Protein AF-A0A932ZJ91-F1 (afdb_monomer)

Radius of gyration: 17.65 Å; Cα contacts (8 Å, |Δi|>4): 119; chains: 1; bounding box: 53×27×49 Å

Structure (mmCIF, N/CA/C/O backbone):
data_AF-A0A932ZJ91-F1
#
_entry.id   AF-A0A932ZJ91-F1
#
loop_
_atom_site.group_PDB
_atom_site.id
_atom_site.type_symbol
_atom_site.label_atom_id
_atom_site.label_alt_id
_atom_site.label_comp_id
_atom_site.label_asym_id
_atom_site.label_entity_id
_atom_site.label_seq_id
_atom_site.pdbx_PDB_ins_code
_atom_site.Cartn_x
_atom_site.Cartn_y
_atom_site.Cartn_z
_atom_site.occupancy
_atom_site.B_iso_or_equiv
_atom_site.auth_seq_id
_atom_site.auth_comp_id
_atom_site.au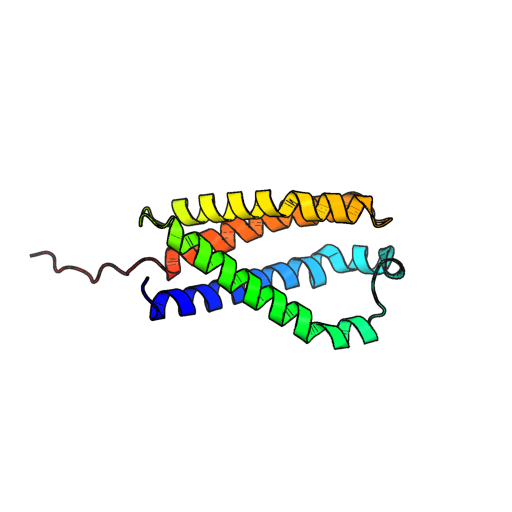th_asym_id
_atom_site.auth_atom_id
_atom_site.pdbx_PDB_model_num
ATOM 1 N N . MET A 1 1 ? -5.972 1.395 22.631 1.00 78.31 1 MET A N 1
ATOM 2 C CA . MET A 1 1 ? -5.974 0.463 21.479 1.00 78.31 1 MET A CA 1
ATOM 3 C C . MET A 1 1 ? -6.485 -0.895 21.938 1.00 78.31 1 MET A C 1
ATOM 5 O O . MET A 1 1 ? -6.058 -1.357 22.988 1.00 78.31 1 MET A O 1
ATOM 9 N N . ASN A 1 2 ? -7.401 -1.527 21.201 1.00 84.38 2 ASN A N 1
ATOM 10 C CA . ASN A 1 2 ? -7.820 -2.902 21.491 1.00 84.38 2 ASN A CA 1
ATOM 11 C C . ASN A 1 2 ? -6.842 -3.873 20.812 1.00 84.38 2 ASN A C 1
ATOM 13 O O . ASN A 1 2 ? -6.883 -4.011 19.594 1.00 84.38 2 ASN A O 1
ATOM 17 N N . GLY A 1 3 ? -5.974 -4.533 21.586 1.00 90.50 3 GLY A N 1
ATOM 18 C CA . GLY A 1 3 ? -4.904 -5.378 21.038 1.00 90.50 3 GLY A CA 1
ATOM 19 C C . GLY A 1 3 ? -5.401 -6.543 20.175 1.00 90.50 3 GLY A C 1
ATOM 20 O O . GLY A 1 3 ? -4.836 -6.800 19.117 1.00 90.50 3 GLY A O 1
ATOM 21 N N . LYS A 1 4 ? -6.501 -7.205 20.567 1.00 94.19 4 LYS A N 1
ATOM 22 C CA . LYS A 1 4 ? -7.076 -8.318 19.789 1.00 94.19 4 LYS A CA 1
ATOM 23 C C . LYS A 1 4 ? -7.584 -7.842 18.428 1.00 94.19 4 LYS A C 1
ATOM 25 O O . LYS A 1 4 ? -7.237 -8.417 17.403 1.00 94.19 4 LYS A O 1
ATOM 30 N N . ARG A 1 5 ? -8.381 -6.769 18.413 1.00 93.88 5 ARG A N 1
ATOM 31 C CA . ARG A 1 5 ? -8.915 -6.199 17.164 1.00 93.88 5 ARG A CA 1
ATOM 32 C C . ARG A 1 5 ? -7.824 -5.595 16.292 1.00 93.88 5 ARG A C 1
ATOM 34 O O . ARG A 1 5 ? -7.920 -5.691 15.076 1.00 93.88 5 ARG A O 1
ATOM 41 N N . PHE A 1 6 ? -6.797 -5.010 16.902 1.00 96.62 6 PHE A N 1
ATOM 42 C CA . PHE A 1 6 ? -5.638 -4.500 16.183 1.00 96.62 6 PHE A CA 1
ATOM 43 C C . PHE A 1 6 ? -4.966 -5.613 15.372 1.00 96.62 6 PHE A C 1
ATOM 45 O O . PHE A 1 6 ? -4.900 -5.506 14.154 1.00 96.62 6 PHE A O 1
ATOM 52 N N . TRP A 1 7 ? -4.574 -6.720 16.010 1.00 97.75 7 TRP A N 1
ATOM 53 C CA . TRP A 1 7 ? -3.926 -7.828 15.301 1.00 97.75 7 TRP A CA 1
ATOM 54 C C . TRP A 1 7 ? -4.837 -8.508 14.274 1.00 97.75 7 TRP A C 1
ATOM 56 O O . TRP A 1 7 ? -4.375 -8.832 13.184 1.00 97.75 7 TRP A O 1
ATOM 66 N N . LEU A 1 8 ? -6.137 -8.645 14.562 1.00 97.50 8 LEU A N 1
ATOM 67 C CA . LEU A 1 8 ? -7.110 -9.102 13.560 1.00 97.50 8 LEU A CA 1
ATOM 68 C C . LEU A 1 8 ? -7.168 -8.168 12.344 1.00 97.50 8 LEU A C 1
ATOM 70 O O . LEU A 1 8 ? -7.279 -8.638 11.217 1.00 97.50 8 LEU A O 1
ATOM 74 N N . SER A 1 9 ? -7.072 -6.856 12.565 1.00 97.81 9 SER A N 1
ATOM 75 C CA . SER A 1 9 ? -7.064 -5.872 11.481 1.00 97.81 9 SER A CA 1
ATOM 76 C C . SER A 1 9 ? -5.781 -5.954 10.659 1.00 97.81 9 SER A C 1
ATOM 78 O O . SER A 1 9 ? -5.865 -5.924 9.439 1.00 97.81 9 SER A O 1
ATOM 80 N N . VAL A 1 10 ? -4.620 -6.134 11.302 1.00 98.50 10 VAL A N 1
ATOM 81 C CA . VAL A 1 10 ? -3.330 -6.329 10.613 1.00 98.50 10 VAL A CA 1
ATOM 82 C C . VAL A 1 10 ? -3.398 -7.536 9.681 1.00 98.50 10 VAL A C 1
ATOM 84 O O . VAL A 1 10 ? -3.086 -7.409 8.503 1.00 98.50 10 VAL A O 1
ATOM 87 N N . VAL A 1 11 ? -3.879 -8.683 10.175 1.00 98.56 11 VAL A N 1
ATOM 88 C CA . VAL A 1 11 ? -4.028 -9.895 9.352 1.00 98.56 11 VAL A CA 1
ATOM 89 C C . VAL A 1 11 ? -5.027 -9.674 8.212 1.00 98.56 11 VAL A C 1
ATOM 91 O O . VAL A 1 11 ? -4.734 -10.028 7.074 1.00 98.56 11 VAL A O 1
ATOM 94 N N . ALA A 1 12 ? -6.184 -9.061 8.484 1.00 98.38 12 ALA A N 1
ATOM 95 C CA . ALA A 1 12 ? -7.191 -8.799 7.455 1.00 98.38 12 ALA A CA 1
ATOM 96 C C . ALA A 1 12 ? -6.670 -7.861 6.352 1.00 98.38 12 ALA A C 1
ATOM 98 O O . ALA A 1 12 ? -6.863 -8.136 5.171 1.00 98.38 12 ALA A O 1
ATOM 99 N N . VAL A 1 13 ? -5.985 -6.780 6.731 1.00 98.62 13 VAL A N 1
ATOM 100 C CA . VAL A 1 13 ? -5.377 -5.826 5.794 1.00 98.62 13 VAL A CA 1
ATOM 101 C C . VAL A 1 13 ? -4.253 -6.484 5.001 1.00 98.62 13 VAL A C 1
ATOM 103 O O . VAL A 1 13 ? -4.207 -6.310 3.789 1.00 98.62 13 VAL A O 1
ATOM 106 N N . PHE A 1 14 ? -3.392 -7.277 5.646 1.00 98.69 14 PHE A N 1
ATOM 107 C CA . PHE A 1 14 ? -2.338 -8.026 4.961 1.00 98.69 14 PHE A CA 1
ATOM 108 C C . PHE A 1 14 ? -2.907 -8.943 3.876 1.00 98.69 14 PHE A C 1
ATOM 110 O O . PHE A 1 14 ? -2.435 -8.902 2.746 1.00 98.69 14 PHE A O 1
ATOM 117 N N . VAL A 1 15 ? -3.941 -9.730 4.192 1.00 98.56 15 VAL A N 1
ATOM 118 C CA . VAL A 1 15 ? -4.574 -10.630 3.215 1.00 98.56 15 VAL A CA 1
ATOM 119 C C . VAL A 1 15 ? -5.161 -9.842 2.044 1.00 98.56 15 VAL A C 1
ATOM 121 O O . VAL A 1 15 ? -4.970 -10.233 0.898 1.00 98.56 15 VAL A O 1
ATOM 124 N N . VAL A 1 16 ? -5.841 -8.724 2.312 1.00 98.50 16 VAL A N 1
ATOM 125 C CA . VAL A 1 16 ? -6.417 -7.868 1.261 1.00 98.50 16 VAL A CA 1
ATOM 126 C C . VAL A 1 16 ? -5.334 -7.298 0.348 1.00 98.50 16 VAL A C 1
ATOM 128 O O . VAL A 1 16 ? -5.444 -7.457 -0.864 1.00 98.50 16 VAL A O 1
ATOM 131 N N . ILE A 1 17 ? -4.292 -6.686 0.918 1.00 98.25 17 ILE A N 1
ATOM 132 C CA . ILE A 1 17 ? -3.163 -6.132 0.156 1.00 98.25 17 ILE A CA 1
ATOM 133 C C . ILE A 1 17 ? -2.497 -7.242 -0.658 1.00 98.25 17 ILE A C 1
ATOM 135 O O . ILE A 1 17 ? -2.353 -7.119 -1.865 1.00 98.25 17 ILE A O 1
ATOM 139 N N . HIS A 1 18 ? -2.167 -8.374 -0.034 1.00 97.94 18 HIS A N 1
ATOM 140 C CA . HIS A 1 18 ? -1.480 -9.467 -0.716 1.00 97.94 18 HIS A CA 1
ATOM 141 C C . HIS A 1 18 ? -2.275 -10.016 -1.912 1.00 97.94 18 HIS A C 1
ATOM 143 O O . HIS A 1 18 ? -1.702 -10.276 -2.969 1.00 97.94 18 HIS A O 1
ATOM 149 N N . LEU A 1 19 ? -3.595 -10.174 -1.769 1.00 98.31 19 LEU A N 1
ATOM 150 C CA . LEU A 1 19 ? -4.454 -10.631 -2.863 1.00 98.31 19 LEU A CA 1
ATOM 151 C C . LEU A 1 19 ? -4.541 -9.604 -3.998 1.00 98.31 19 LEU A C 1
ATOM 153 O O . LEU A 1 19 ? -4.513 -9.993 -5.165 1.00 98.31 19 LEU A O 1
ATOM 157 N N . LEU A 1 20 ? -4.643 -8.312 -3.681 1.00 98.12 20 LEU A N 1
ATOM 158 C CA . LEU A 1 20 ? -4.704 -7.252 -4.691 1.00 98.12 20 LEU A CA 1
ATOM 159 C C . LEU A 1 20 ? -3.370 -7.088 -5.424 1.00 98.12 20 LEU A C 1
ATOM 161 O O . LEU A 1 20 ? -3.365 -6.974 -6.647 1.00 98.12 20 LEU A O 1
ATOM 165 N N . GLU A 1 21 ? -2.255 -7.175 -4.707 1.00 97.31 21 GLU A N 1
ATOM 166 C CA . GLU A 1 21 ? -0.901 -7.204 -5.263 1.00 97.31 21 GLU A CA 1
ATOM 167 C C . GLU A 1 21 ? -0.693 -8.424 -6.168 1.00 97.31 21 GLU A C 1
ATOM 169 O O . GLU A 1 21 ? -0.163 -8.297 -7.270 1.00 97.31 21 GLU A O 1
ATOM 174 N N . TYR A 1 22 ? -1.168 -9.607 -5.763 1.00 96.81 22 TYR A N 1
ATOM 175 C CA . TYR A 1 22 ? -1.140 -10.793 -6.620 1.00 96.81 22 TYR A CA 1
ATOM 176 C C . TYR A 1 22 ? -1.923 -10.563 -7.918 1.00 96.81 22 TYR A C 1
ATOM 178 O O . TYR A 1 22 ? -1.403 -10.825 -9.002 1.00 96.81 22 TYR A O 1
ATOM 186 N N . VAL A 1 23 ? -3.146 -10.028 -7.828 1.00 98.25 23 VAL A N 1
ATOM 187 C CA . VAL A 1 23 ? -3.964 -9.716 -9.011 1.00 98.25 23 VAL A CA 1
ATOM 188 C C . VAL A 1 23 ? 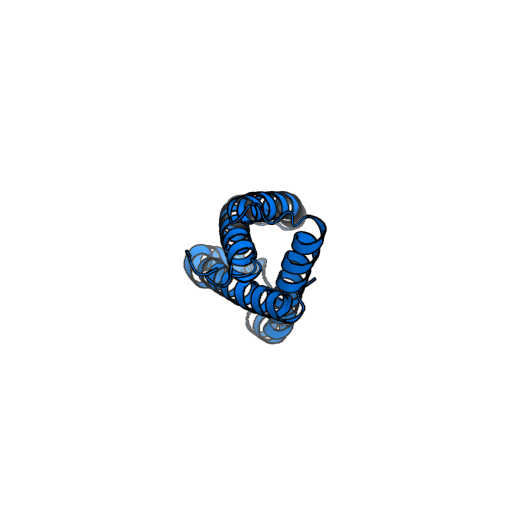-3.247 -8.716 -9.918 1.00 98.25 23 VAL A C 1
ATOM 190 O O . VAL A 1 23 ? -3.143 -8.948 -11.123 1.00 98.25 23 VAL A O 1
ATOM 193 N N . LEU A 1 24 ? -2.709 -7.633 -9.362 1.00 97.94 24 LEU A N 1
ATOM 194 C CA . LEU A 1 24 ? -2.004 -6.630 -10.147 1.00 97.94 24 LEU A CA 1
ATOM 195 C C . LEU A 1 24 ? -0.775 -7.222 -10.836 1.00 97.94 24 LEU A C 1
ATOM 197 O O . LEU A 1 24 ? -0.620 -7.089 -12.049 1.00 97.94 24 LEU A O 1
ATOM 201 N N . HIS A 1 25 ? 0.095 -7.876 -10.071 1.00 95.50 25 HIS A N 1
ATOM 202 C CA . HIS A 1 25 ? 1.421 -8.238 -10.547 1.00 95.50 25 HIS A CA 1
ATOM 203 C C . HIS A 1 25 ? 1.450 -9.532 -11.355 1.00 95.50 25 HIS A C 1
ATOM 205 O O . HIS A 1 25 ? 2.221 -9.627 -12.30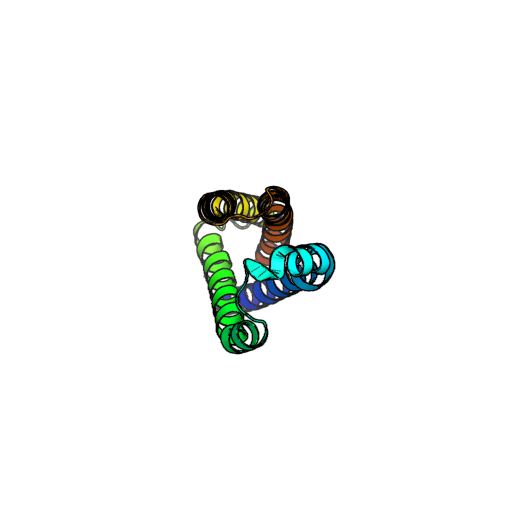7 1.00 95.50 25 HIS A O 1
ATOM 211 N N . GLN A 1 26 ? 0.632 -10.521 -10.990 1.00 94.19 26 GLN A N 1
ATOM 212 C CA . GLN A 1 26 ? 0.652 -11.841 -11.622 1.00 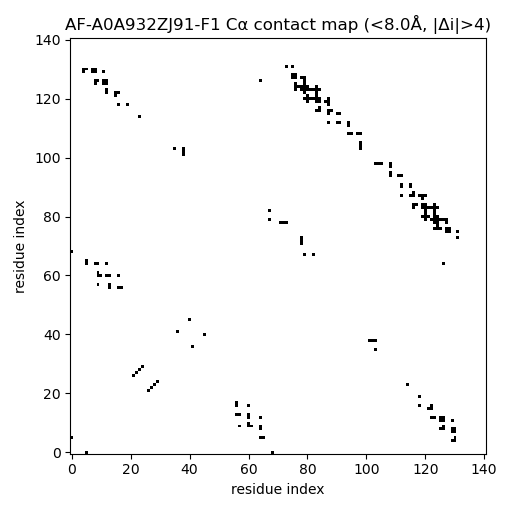94.19 26 GLN A CA 1
ATOM 213 C C . GLN A 1 26 ? -0.371 -11.982 -12.749 1.00 94.19 26 GLN A C 1
ATOM 215 O O . GLN A 1 26 ? -0.213 -12.851 -13.600 1.00 94.19 26 GLN A O 1
ATOM 220 N N . ILE A 1 27 ? -1.412 -11.144 -12.762 1.00 95.44 27 ILE A N 1
ATOM 221 C CA . ILE A 1 27 ? -2.489 -11.233 -13.754 1.00 95.44 27 ILE A CA 1
ATOM 222 C C . ILE A 1 27 ? -2.475 -10.005 -14.661 1.00 95.44 27 ILE A C 1
ATOM 224 O O . ILE A 1 27 ? -2.330 -10.145 -15.870 1.00 95.44 27 ILE A O 1
ATOM 228 N N . LEU A 1 28 ? -2.604 -8.799 -14.104 1.00 96.25 28 LEU A N 1
ATOM 229 C CA . LEU A 1 28 ? -2.824 -7.595 -14.916 1.00 96.25 28 LEU A CA 1
ATOM 230 C C . LEU A 1 28 ? -1.552 -7.054 -15.580 1.00 96.25 28 LEU A C 1
ATOM 232 O O . LEU A 1 28 ? -1.614 -6.544 -16.696 1.00 96.25 28 LEU A O 1
ATOM 236 N N . LEU A 1 29 ? -0.409 -7.135 -14.898 1.00 96.06 29 LEU A N 1
ATOM 237 C CA . LEU A 1 29 ? 0.861 -6.574 -15.369 1.00 96.06 29 LEU A CA 1
ATOM 238 C C . LEU A 1 29 ? 1.852 -7.616 -15.889 1.00 96.06 29 LEU A C 1
ATOM 240 O O . LEU A 1 29 ? 2.948 -7.232 -16.293 1.00 96.06 29 LEU A O 1
ATOM 244 N N . MET A 1 30 ? 1.494 -8.903 -15.922 1.00 93.88 30 MET A N 1
ATOM 245 C CA . MET A 1 30 ? 2.436 -9.964 -16.299 1.00 93.88 30 MET A CA 1
ATOM 246 C C . MET A 1 30 ? 3.046 -9.729 -17.688 1.00 93.88 30 MET A C 1
ATOM 248 O O . MET A 1 30 ? 4.268 -9.728 -17.829 1.00 93.88 30 MET A O 1
ATOM 252 N N . ASP A 1 31 ? 2.221 -9.415 -18.689 1.00 93.00 31 ASP A N 1
ATOM 253 C CA . ASP A 1 31 ? 2.697 -9.139 -20.052 1.00 93.00 31 ASP A CA 1
ATOM 254 C C . ASP A 1 31 ? 3.653 -7.935 -20.097 1.00 93.00 31 ASP A C 1
ATOM 256 O O . ASP A 1 31 ? 4.667 -7.947 -20.800 1.00 93.00 31 ASP A O 1
ATOM 260 N N . VAL A 1 32 ? 3.375 -6.901 -19.295 1.00 92.44 32 VAL A N 1
ATOM 261 C CA . VAL A 1 32 ? 4.232 -5.711 -19.183 1.00 92.44 32 VAL A CA 1
ATOM 262 C C . VAL A 1 32 ? 5.563 -6.068 -18.519 1.00 92.44 32 VAL A C 1
ATOM 264 O O . VAL A 1 32 ? 6.613 -5.587 -18.955 1.00 92.44 32 VAL A O 1
ATOM 267 N N . TYR A 1 33 ? 5.558 -6.932 -17.503 1.00 92.81 33 TYR A N 1
ATOM 268 C CA . TYR A 1 33 ? 6.779 -7.407 -16.852 1.00 92.81 33 TYR A CA 1
ATOM 269 C C . TYR A 1 33 ? 7.629 -8.280 -17.761 1.00 92.81 33 TYR A C 1
ATOM 271 O O . TYR A 1 33 ? 8.846 -8.104 -17.787 1.00 92.81 33 TYR A O 1
ATOM 279 N N . MET A 1 34 ? 7.013 -9.136 -18.574 1.00 92.56 34 MET A N 1
ATOM 280 C CA . MET A 1 34 ? 7.732 -9.910 -19.587 1.00 92.56 34 MET A CA 1
ATOM 281 C C . MET A 1 34 ? 8.367 -8.996 -20.642 1.00 92.56 34 MET A C 1
ATOM 283 O O . MET A 1 34 ? 9.552 -9.138 -20.947 1.00 92.56 34 MET A O 1
ATOM 287 N N . ALA A 1 35 ? 7.626 -8.001 -21.140 1.00 92.75 35 ALA A N 1
ATOM 288 C CA . ALA A 1 35 ? 8.148 -7.018 -22.094 1.00 92.75 35 ALA A CA 1
ATOM 289 C C . ALA A 1 35 ? 9.277 -6.147 -21.508 1.00 92.75 35 ALA A C 1
ATOM 291 O O . ALA A 1 35 ? 10.124 -5.635 -22.240 1.00 92.75 35 ALA A O 1
ATOM 292 N N . THR A 1 36 ? 9.314 -5.993 -20.184 1.00 93.12 36 THR A N 1
ATOM 293 C CA . THR A 1 36 ? 10.313 -5.195 -19.461 1.00 93.12 36 THR A CA 1
ATOM 294 C C . THR A 1 36 ? 11.267 -6.042 -18.619 1.00 93.12 36 THR A C 1
ATOM 296 O O . THR A 1 36 ? 11.902 -5.515 -17.711 1.00 93.12 36 THR A O 1
ATOM 299 N N . ALA A 1 37 ? 11.432 -7.335 -18.932 1.00 93.44 37 ALA A N 1
ATOM 300 C CA . ALA A 1 37 ? 12.217 -8.285 -18.132 1.00 93.44 37 ALA A CA 1
ATOM 301 C C . ALA A 1 37 ? 13.638 -7.792 -17.792 1.00 93.44 37 ALA A C 1
ATOM 303 O O . ALA A 1 37 ? 14.145 -8.050 -16.706 1.00 93.44 37 ALA A O 1
ATOM 304 N N . HIS A 1 38 ? 14.255 -7.026 -18.697 1.00 92.44 38 HIS A N 1
ATOM 305 C CA . HIS A 1 38 ? 15.587 -6.441 -18.530 1.00 92.44 38 HIS A CA 1
ATOM 306 C C . HIS A 1 38 ? 15.697 -5.393 -17.401 1.00 92.44 38 HIS A C 1
ATOM 308 O O . HIS A 1 38 ? 16.811 -5.070 -16.994 1.00 92.44 38 HIS A O 1
ATOM 314 N N . LEU A 1 39 ? 14.579 -4.850 -16.904 1.00 92.81 39 LEU A N 1
ATOM 315 C CA . LEU A 1 39 ? 14.546 -3.907 -15.776 1.00 92.81 39 LEU A CA 1
ATOM 316 C C . LEU A 1 39 ? 14.563 -4.609 -14.413 1.00 92.81 39 LEU A C 1
ATOM 318 O O . LEU A 1 39 ? 14.893 -3.991 -13.399 1.00 92.81 39 LEU A O 1
ATOM 322 N N . TRP A 1 40 ? 14.174 -5.883 -14.379 1.00 92.75 40 TRP A N 1
ATOM 323 C CA . TRP A 1 40 ? 13.918 -6.625 -13.151 1.00 92.75 40 TRP A CA 1
ATOM 324 C C . TRP A 1 40 ? 15.075 -7.558 -12.822 1.00 92.75 40 TRP A C 1
ATOM 326 O O . TRP A 1 40 ? 15.897 -7.916 -13.666 1.00 92.75 40 TRP A O 1
ATOM 336 N N . ARG A 1 41 ? 15.145 -7.977 -11.556 1.00 94.38 41 ARG A N 1
ATOM 337 C CA . ARG A 1 41 ? 16.073 -9.045 -11.175 1.00 94.38 41 ARG A CA 1
ATOM 338 C C . ARG A 1 41 ? 15.713 -10.329 -11.938 1.00 94.38 41 ARG A C 1
ATOM 340 O O . ARG A 1 41 ? 14.528 -10.558 -12.178 1.00 94.38 41 ARG A O 1
ATOM 347 N N . PRO A 1 42 ? 16.691 -11.199 -12.248 1.00 94.81 42 PRO A N 1
ATOM 348 C CA . PRO A 1 42 ? 16.403 -12.521 -12.792 1.00 94.81 42 PRO A CA 1
ATOM 349 C C . PRO A 1 42 ? 15.403 -13.279 -11.913 1.00 94.81 42 PRO A C 1
ATOM 351 O O . PRO A 1 42 ? 15.447 -13.170 -10.686 1.00 94.81 42 PRO A O 1
ATOM 354 N N . GLU A 1 43 ? 14.532 -14.082 -12.522 1.00 90.62 43 GLU A N 1
ATOM 355 C CA . GLU A 1 43 ? 13.450 -14.792 -11.823 1.00 90.62 43 GLU A CA 1
ATOM 356 C C . GLU A 1 43 ? 13.956 -15.636 -10.644 1.00 90.62 43 GLU A C 1
ATOM 358 O O . GLU A 1 43 ? 13.422 -15.551 -9.538 1.00 90.62 43 GLU A O 1
ATOM 363 N N . ALA A 1 44 ? 15.053 -16.372 -10.843 1.00 93.69 44 ALA A N 1
ATOM 364 C CA . ALA A 1 44 ? 15.675 -17.177 -9.795 1.00 93.69 44 ALA A CA 1
ATOM 365 C C . ALA A 1 44 ? 16.130 -16.337 -8.589 1.00 93.69 44 ALA A C 1
ATOM 367 O O . ALA A 1 44 ? 16.102 -16.813 -7.453 1.00 93.69 44 ALA A O 1
ATOM 368 N N . ASP A 1 45 ? 16.533 -15.087 -8.813 1.00 95.19 45 ASP A N 1
ATOM 369 C CA . ASP A 1 45 ? 16.895 -14.175 -7.735 1.00 95.19 45 ASP A CA 1
ATOM 370 C C . ASP A 1 45 ? 15.658 -13.525 -7.123 1.00 95.19 45 ASP A C 1
ATOM 372 O O . ASP A 1 45 ? 15.586 -13.416 -5.901 1.00 95.19 45 ASP A O 1
ATOM 3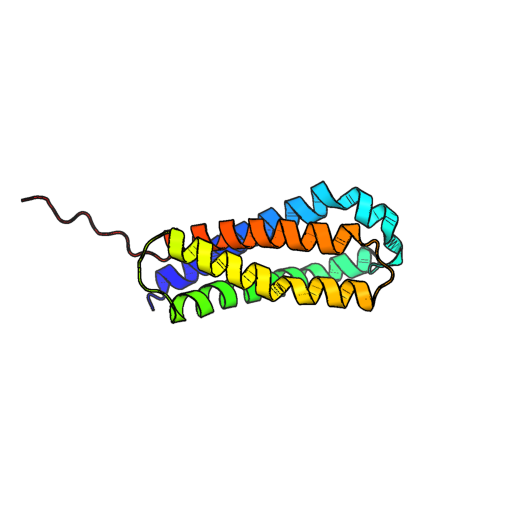76 N N . MET A 1 46 ? 14.641 -13.159 -7.907 1.00 93.81 46 MET A N 1
ATOM 377 C CA . MET A 1 46 ? 13.357 -12.700 -7.357 1.00 93.81 46 MET A CA 1
ATOM 378 C C . MET A 1 46 ? 12.738 -13.741 -6.418 1.00 93.81 46 MET A C 1
ATOM 380 O O . MET A 1 46 ? 12.341 -13.383 -5.309 1.00 93.81 46 MET A O 1
ATOM 384 N N . ALA A 1 47 ? 12.755 -15.023 -6.794 1.00 93.94 47 ALA A N 1
ATOM 385 C CA . ALA A 1 47 ? 12.244 -16.122 -5.976 1.00 93.94 47 ALA A CA 1
ATOM 386 C C . ALA A 1 47 ? 12.927 -16.198 -4.598 1.00 93.94 47 ALA A C 1
ATOM 388 O O . ALA A 1 47 ? 12.255 -16.330 -3.574 1.00 93.94 47 ALA A O 1
ATOM 389 N N . LYS A 1 48 ? 14.254 -16.019 -4.541 1.00 96.94 48 LYS A N 1
ATOM 390 C CA . LYS A 1 48 ? 15.010 -15.961 -3.272 1.00 96.94 48 LYS A CA 1
ATOM 391 C C . LYS A 1 48 ? 14.619 -14.762 -2.405 1.00 96.94 48 LYS A C 1
ATOM 393 O O . LYS A 1 48 ? 14.757 -14.817 -1.187 1.00 96.94 48 LYS A O 1
ATOM 398 N N . ASN A 1 49 ? 14.145 -13.682 -3.024 1.00 96.19 49 ASN A N 1
ATOM 399 C CA . ASN A 1 49 ? 13.741 -12.452 -2.348 1.00 96.19 49 ASN A CA 1
ATOM 400 C C . ASN A 1 49 ? 12.247 -12.431 -1.966 1.00 96.19 49 ASN A C 1
ATOM 402 O O . ASN A 1 49 ? 11.827 -11.498 -1.281 1.00 96.19 49 ASN A O 1
ATOM 406 N N . LEU A 1 50 ? 11.449 -13.445 -2.335 1.00 94.69 50 LEU A N 1
ATOM 407 C CA . LEU A 1 50 ? 10.030 -13.537 -1.955 1.00 94.69 50 LEU A CA 1
ATOM 408 C C . LEU A 1 50 ? 9.793 -13.355 -0.445 1.00 94.69 50 LEU A C 1
ATOM 410 O O . LEU A 1 50 ? 8.905 -12.577 -0.093 1.00 94.69 50 LEU A O 1
ATOM 414 N N . PRO A 1 51 ? 10.586 -13.952 0.472 1.00 97.06 51 PRO A N 1
ATOM 415 C CA . PRO A 1 51 ? 10.407 -13.721 1.906 1.00 97.06 51 PRO A CA 1
ATOM 416 C C . PRO A 1 51 ? 10.522 -12.246 2.309 1.00 97.06 51 PRO A C 1
ATOM 418 O O . PRO A 1 51 ? 9.817 -11.805 3.213 1.00 97.06 51 PRO A O 1
ATOM 421 N N . MET A 1 52 ? 11.368 -11.463 1.628 1.00 97.56 52 MET A N 1
ATOM 422 C CA . MET A 1 52 ? 11.485 -10.025 1.891 1.00 97.56 52 MET A CA 1
ATOM 423 C C . MET A 1 52 ? 10.265 -9.248 1.400 1.00 97.56 52 MET A C 1
ATOM 425 O O . MET A 1 52 ? 9.843 -8.316 2.079 1.00 97.56 52 MET A O 1
ATOM 429 N N . ILE A 1 53 ? 9.664 -9.651 0.278 1.00 95.50 53 ILE A N 1
ATOM 430 C CA . ILE A 1 53 ? 8.408 -9.062 -0.211 1.00 95.50 53 ILE A CA 1
ATOM 431 C C . ILE A 1 53 ? 7.291 -9.308 0.808 1.00 95.50 53 ILE A C 1
ATOM 433 O O . ILE A 1 53 ? 6.621 -8.366 1.231 1.00 95.50 53 ILE A O 1
ATOM 437 N N . PHE A 1 54 ? 7.147 -10.548 1.282 1.00 96.50 54 PHE A N 1
ATOM 438 C CA . PHE A 1 54 ? 6.172 -10.882 2.320 1.00 96.50 54 PHE A CA 1
ATOM 439 C C . PHE A 1 54 ? 6.421 -10.111 3.620 1.00 96.50 54 PHE A C 1
ATOM 441 O O . PHE A 1 54 ? 5.485 -9.548 4.187 1.00 96.50 54 PHE A O 1
ATOM 448 N N . ALA A 1 55 ? 7.672 -10.032 4.082 1.00 98.12 55 ALA A N 1
ATOM 449 C CA . ALA A 1 55 ? 8.020 -9.270 5.279 1.00 98.12 55 ALA A CA 1
ATOM 450 C C . ALA A 1 55 ? 7.683 -7.776 5.130 1.00 98.12 55 ALA A C 1
ATOM 452 O O . ALA A 1 55 ? 7.130 -7.179 6.056 1.00 98.12 55 ALA A O 1
ATOM 453 N N . ALA A 1 56 ? 7.951 -7.187 3.961 1.00 97.94 56 ALA A N 1
ATOM 454 C CA . ALA A 1 56 ? 7.604 -5.802 3.659 1.00 97.94 56 ALA A CA 1
ATOM 455 C C . ALA A 1 56 ? 6.083 -5.580 3.643 1.00 97.94 56 ALA A C 1
ATOM 457 O O . ALA A 1 56 ? 5.612 -4.618 4.246 1.00 97.94 56 ALA A O 1
ATOM 458 N N . GLN A 1 57 ? 5.304 -6.483 3.038 1.00 97.69 57 GLN A N 1
ATOM 459 C CA . GLN A 1 57 ? 3.836 -6.403 3.037 1.00 97.69 57 GLN A CA 1
ATOM 460 C C . GLN A 1 57 ? 3.241 -6.560 4.446 1.00 97.69 57 GLN A C 1
ATOM 462 O O . GLN A 1 57 ? 2.328 -5.822 4.822 1.00 97.69 57 GLN A O 1
ATOM 467 N N . ILE A 1 58 ? 3.783 -7.466 5.268 1.00 98.44 58 ILE A N 1
ATOM 468 C CA . ILE A 1 58 ? 3.383 -7.600 6.678 1.00 98.44 58 ILE A CA 1
ATOM 469 C C . ILE A 1 58 ? 3.696 -6.304 7.431 1.00 98.44 58 ILE A C 1
ATOM 471 O O . ILE A 1 58 ? 2.825 -5.771 8.122 1.00 98.44 58 ILE A O 1
ATOM 475 N N . PHE A 1 59 ? 4.901 -5.755 7.273 1.00 98.62 59 PHE A N 1
ATOM 476 C CA . PHE A 1 59 ? 5.287 -4.503 7.923 1.00 98.62 59 PHE A CA 1
ATOM 477 C C . PHE A 1 59 ? 4.414 -3.322 7.476 1.00 98.62 59 PHE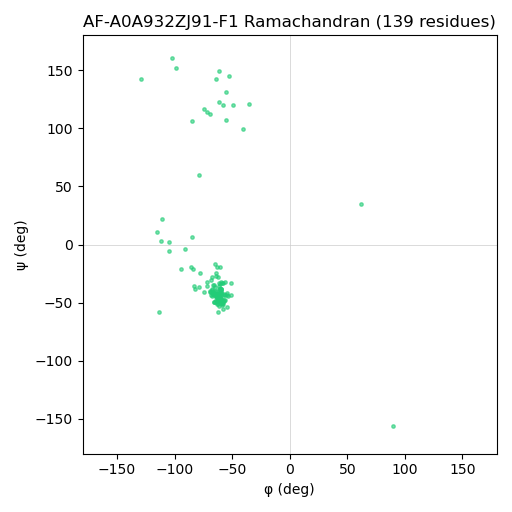 A C 1
ATOM 479 O O . PHE A 1 59 ? 3.950 -2.550 8.319 1.00 98.62 59 PHE A O 1
ATOM 486 N N . LEU A 1 60 ? 4.120 -3.224 6.177 1.00 98.44 60 LEU A N 1
ATOM 487 C CA . LEU A 1 60 ? 3.202 -2.236 5.619 1.00 98.44 60 LEU A CA 1
ATOM 488 C C . LEU A 1 60 ? 1.817 -2.362 6.256 1.00 98.44 60 LEU A C 1
ATOM 490 O O . LEU A 1 60 ? 1.304 -1.376 6.776 1.00 98.44 60 LEU A O 1
ATOM 494 N N . SER A 1 61 ? 1.239 -3.567 6.296 1.00 98.62 61 SER A N 1
ATOM 495 C CA . SER A 1 61 ? -0.079 -3.801 6.904 1.00 98.62 61 SER A CA 1
ATOM 496 C C . SER A 1 61 ? -0.113 -3.415 8.390 1.00 98.62 61 SER A C 1
ATOM 498 O O . SER A 1 61 ? -1.081 -2.811 8.860 1.00 98.62 61 SER A O 1
ATOM 500 N N . PHE A 1 62 ? 0.971 -3.690 9.122 1.00 98.69 62 PHE A N 1
ATOM 501 C CA . PHE A 1 62 ? 1.124 -3.317 10.524 1.00 98.69 62 PHE A CA 1
ATOM 502 C C . PHE A 1 62 ? 1.173 -1.796 10.700 1.00 98.69 62 PHE A C 1
ATOM 504 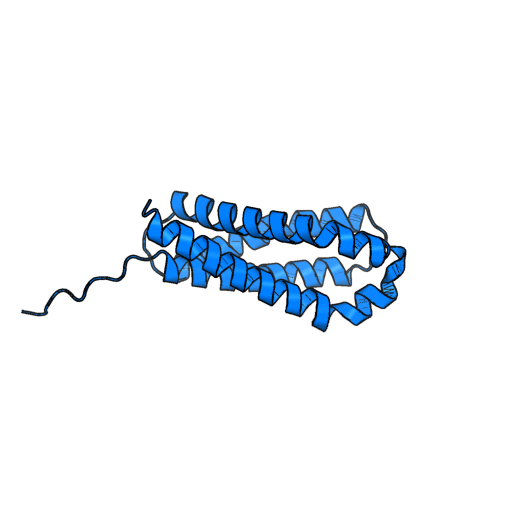O O . PHE A 1 62 ? 0.422 -1.257 11.515 1.00 98.69 62 PHE A O 1
ATOM 511 N N . MET A 1 63 ? 2.000 -1.095 9.918 1.00 98.69 63 MET A N 1
ATOM 512 C CA . MET A 1 63 ? 2.101 0.370 9.944 1.00 98.69 63 MET A CA 1
ATOM 513 C C . MET A 1 63 ? 0.801 1.047 9.516 1.00 98.69 63 MET A C 1
ATOM 515 O O . MET A 1 63 ? 0.348 1.972 10.190 1.00 98.69 63 MET A O 1
ATOM 519 N N . PHE A 1 64 ? 0.159 0.544 8.464 1.00 98.56 64 PHE A N 1
ATOM 520 C CA . PHE A 1 64 ? -1.140 1.010 7.985 1.00 98.56 64 PHE A CA 1
ATOM 521 C C . PHE A 1 64 ? -2.199 0.922 9.098 1.00 98.56 64 PHE A C 1
ATOM 523 O O . PHE A 1 64 ? -2.875 1.895 9.431 1.00 98.56 64 PHE A O 1
ATOM 530 N N . CYS A 1 65 ? -2.284 -0.218 9.789 1.00 98.44 65 CYS A N 1
ATOM 531 C CA . CYS A 1 65 ? -3.188 -0.356 10.931 1.00 98.44 65 CYS A CA 1
ATOM 532 C C . CYS A 1 65 ? -2.788 0.545 12.108 1.00 98.44 65 CYS A C 1
ATOM 534 O O . CYS A 1 65 ? -3.647 1.159 12.741 1.00 98.44 65 CYS A O 1
ATOM 536 N N . PHE A 1 66 ? -1.496 0.630 12.428 1.00 98.19 66 PHE A N 1
ATOM 537 C CA . PHE A 1 66 ? -1.002 1.393 13.574 1.00 98.19 66 PHE A CA 1
ATOM 538 C C . PHE A 1 66 ? -1.273 2.890 13.426 1.00 98.19 66 PHE A C 1
ATOM 540 O O . PHE A 1 66 ? -1.809 3.500 14.355 1.00 98.19 66 PHE A O 1
ATOM 547 N N . ILE A 1 67 ? -0.967 3.467 12.264 1.00 98.12 67 ILE A N 1
ATOM 548 C CA . ILE A 1 67 ? -1.201 4.886 11.977 1.00 98.12 67 ILE A CA 1
ATOM 549 C C . ILE A 1 67 ? -2.700 5.192 12.043 1.00 98.12 67 ILE A C 1
ATOM 551 O O . ILE A 1 67 ? -3.084 6.171 12.684 1.00 98.12 67 ILE A O 1
ATOM 555 N N . PHE A 1 68 ? -3.558 4.327 11.490 1.00 97.06 68 PHE A N 1
ATOM 556 C CA . PHE A 1 68 ? -5.012 4.482 11.603 1.00 97.06 68 PHE A CA 1
ATOM 557 C C . PHE A 1 68 ? -5.474 4.606 13.060 1.00 97.06 68 PHE A C 1
ATOM 559 O O . PHE A 1 68 ? -6.282 5.475 13.380 1.00 97.06 68 PHE A O 1
ATOM 566 N N . THR A 1 69 ? -4.912 3.814 13.986 1.00 94.94 69 THR A N 1
ATOM 567 C CA . THR A 1 69 ? -5.299 3.899 15.409 1.00 94.94 69 THR A CA 1
ATOM 568 C C . THR A 1 69 ? -4.981 5.241 16.072 1.00 94.94 69 THR A C 1
ATOM 570 O O . THR A 1 69 ? -5.572 5.543 17.109 1.00 94.94 69 THR A O 1
ATOM 573 N N . LYS A 1 70 ? -4.069 6.046 15.509 1.00 94.31 70 LYS A N 1
ATOM 574 C CA . LYS A 1 70 ? -3.708 7.372 16.039 1.00 94.31 70 LYS A CA 1
ATOM 575 C C . LYS A 1 70 ? -4.725 8.454 15.699 1.00 94.31 70 LYS A C 1
ATOM 577 O O . LYS A 1 70 ? -4.799 9.438 16.424 1.00 94.31 70 LYS A O 1
ATOM 582 N N . GLY A 1 71 ? -5.490 8.263 14.628 1.00 89.75 71 GLY A N 1
ATOM 583 C CA . GLY A 1 71 ? -6.533 9.184 14.182 1.00 89.75 71 GLY A CA 1
ATOM 584 C C . GLY A 1 71 ? -7.940 8.600 14.256 1.00 89.75 71 GLY A C 1
ATOM 585 O O . GLY A 1 71 ? -8.834 9.195 13.676 1.00 89.75 71 GLY A O 1
ATOM 586 N N . TYR A 1 72 ? -8.120 7.443 14.909 1.00 92.69 72 TYR A N 1
ATOM 587 C CA . TYR A 1 72 ? -9.392 6.725 14.929 1.00 92.69 72 TYR A CA 1
ATOM 588 C C . TYR A 1 72 ? -10.427 7.389 15.847 1.00 92.69 72 TYR A C 1
ATOM 590 O O . TYR A 1 72 ? -10.278 7.391 17.071 1.00 92.69 72 TYR A O 1
ATOM 598 N N . GLU A 1 73 ? -11.520 7.854 15.256 1.00 91.38 73 GLU A N 1
ATOM 599 C CA . GLU A 1 73 ? -12.627 8.567 15.896 1.00 91.38 73 GLU A CA 1
ATOM 600 C C . GLU A 1 73 ? -13.936 7.759 15.917 1.00 91.38 73 GLU A C 1
ATOM 602 O O . GLU A 1 73 ? -14.958 8.248 16.397 1.00 91.38 73 GLU A O 1
ATOM 607 N N . ASN A 1 74 ? -13.926 6.511 15.432 1.00 88.38 74 ASN A N 1
ATOM 608 C CA . ASN A 1 74 ? -15.093 5.619 15.409 1.00 88.38 74 ASN A CA 1
ATOM 609 C C . ASN A 1 74 ? -16.268 6.150 14.562 1.00 88.38 74 ASN A C 1
ATOM 611 O O . ASN A 1 74 ? -17.429 5.878 14.870 1.00 88.38 74 ASN A O 1
ATOM 615 N N . ARG A 1 75 ? -15.980 6.853 13.457 1.00 89.00 75 ARG A N 1
ATOM 616 C CA . ARG A 1 75 ? -17.001 7.381 12.522 1.00 89.00 75 ARG A CA 1
ATOM 617 C C . ARG A 1 75 ? -17.448 6.373 11.458 1.00 89.00 75 ARG A C 1
ATOM 619 O O . ARG A 1 75 ? -18.218 6.703 10.559 1.00 89.00 75 ARG A O 1
ATOM 626 N N . GLY A 1 76 ? -16.993 5.126 11.570 1.00 91.06 76 GLY A N 1
ATOM 627 C CA . GLY A 1 76 ? -17.354 4.029 10.679 1.00 91.06 76 GLY A CA 1
ATOM 628 C C . GLY A 1 76 ? -16.423 3.891 9.472 1.00 91.06 76 GLY A C 1
ATOM 629 O O . GLY A 1 76 ? -15.262 4.284 9.507 1.00 91.06 76 GLY A O 1
ATOM 630 N N . VAL A 1 77 ? -16.931 3.274 8.403 1.00 94.88 77 VAL A N 1
ATOM 631 C CA . VAL A 1 77 ? -16.122 2.850 7.243 1.00 94.88 77 VAL A CA 1
ATOM 632 C C . VAL A 1 77 ? -15.578 4.033 6.433 1.00 94.88 77 VAL A C 1
ATOM 634 O O . VAL A 1 77 ? -14.481 3.942 5.887 1.00 94.88 77 VAL A O 1
ATOM 637 N N . SER A 1 78 ? -16.297 5.159 6.397 1.00 94.94 78 SER A N 1
ATOM 638 C CA . SER A 1 78 ? -15.875 6.380 5.689 1.00 94.94 78 SER A CA 1
ATOM 639 C C . SER A 1 78 ? -14.533 6.921 6.189 1.00 94.94 78 SER A C 1
ATOM 641 O O . SER A 1 78 ? -13.738 7.441 5.408 1.00 94.94 78 SER A O 1
ATOM 643 N N . GLU A 1 79 ? -14.249 6.748 7.478 1.00 95.62 79 GLU A N 1
ATOM 644 C CA . GLU A 1 79 ? -12.983 7.131 8.091 1.00 95.62 79 GLU A CA 1
ATOM 645 C C . GLU A 1 79 ? -11.819 6.287 7.560 1.00 95.62 79 GLU A C 1
ATOM 647 O O . GLU A 1 79 ? -10.770 6.829 7.210 1.00 95.62 79 GLU A O 1
ATOM 652 N N . GLY A 1 80 ? -12.045 4.977 7.424 1.00 97.38 80 GLY A N 1
ATOM 653 C CA . GLY A 1 80 ? -11.111 4.038 6.811 1.00 97.38 80 GLY A CA 1
ATOM 654 C C . GLY A 1 80 ? -10.855 4.334 5.340 1.00 97.38 80 GLY A C 1
ATOM 655 O O . GLY A 1 80 ? -9.703 4.366 4.924 1.00 97.38 80 GLY A O 1
ATOM 656 N N . ILE A 1 81 ? -11.907 4.623 4.569 1.00 98.19 81 ILE A N 1
ATOM 657 C CA . ILE A 1 81 ? -11.794 5.005 3.151 1.00 98.19 81 ILE A CA 1
ATOM 658 C C . ILE A 1 81 ? -10.945 6.270 2.999 1.00 98.19 81 ILE A C 1
ATOM 660 O O . ILE A 1 81 ? -9.991 6.277 2.224 1.00 98.19 81 ILE A O 1
ATOM 664 N N . ARG A 1 82 ? -11.253 7.327 3.766 1.00 98.19 82 ARG A N 1
ATOM 665 C CA . ARG A 1 82 ? -10.486 8.582 3.743 1.00 98.19 82 ARG A CA 1
ATOM 666 C C . ARG A 1 82 ? -9.026 8.340 4.121 1.00 98.19 82 ARG A C 1
ATOM 668 O O . ARG A 1 82 ? -8.136 8.840 3.445 1.00 98.19 82 ARG A O 1
ATOM 675 N N . TYR A 1 83 ? -8.788 7.588 5.193 1.00 98.38 83 TYR A N 1
ATOM 676 C CA . TYR A 1 83 ? -7.441 7.242 5.639 1.00 98.38 83 TYR A CA 1
ATOM 677 C C . TYR A 1 83 ? -6.659 6.489 4.554 1.00 98.38 83 TYR A C 1
ATOM 679 O O . TYR A 1 83 ? -5.561 6.903 4.188 1.00 98.38 83 TYR A O 1
ATOM 687 N N . GLY A 1 84 ? -7.246 5.426 4.008 1.00 98.44 84 GLY A N 1
ATOM 688 C CA . GLY A 1 84 ? -6.626 4.599 2.981 1.00 98.44 84 GLY A CA 1
ATOM 689 C C . GLY A 1 84 ? -6.325 5.366 1.698 1.00 98.44 84 GLY A C 1
ATOM 690 O O . GLY A 1 84 ? -5.234 5.235 1.151 1.00 98.44 84 GLY A O 1
ATOM 691 N N . PHE A 1 85 ? -7.238 6.242 1.274 1.00 98.69 85 PHE A N 1
ATOM 692 C CA . PHE A 1 85 ? -7.015 7.159 0.159 1.00 98.69 85 PHE A CA 1
ATOM 693 C C . PHE A 1 85 ? -5.813 8.085 0.401 1.00 98.69 85 PHE A C 1
ATOM 695 O O . PHE A 1 85 ? -4.955 8.219 -0.466 1.00 98.69 85 PHE A O 1
ATOM 702 N N . LEU A 1 86 ? -5.710 8.692 1.590 1.00 98.62 86 LEU A N 1
ATOM 703 C CA . LEU A 1 86 ? -4.590 9.579 1.926 1.00 98.62 86 LEU A CA 1
ATOM 704 C C . LEU A 1 86 ? -3.248 8.839 1.959 1.00 98.62 86 LEU A C 1
ATOM 706 O O . LEU A 1 86 ? -2.253 9.374 1.474 1.00 98.62 86 LEU A O 1
ATOM 710 N N . ILE A 1 87 ? -3.213 7.614 2.492 1.00 98.44 87 ILE A N 1
ATOM 711 C CA . ILE A 1 87 ? -2.002 6.784 2.449 1.00 98.44 87 ILE A CA 1
ATOM 712 C C . ILE A 1 87 ? -1.647 6.414 1.011 1.00 98.44 87 ILE A C 1
ATOM 714 O O . ILE A 1 87 ? -0.482 6.503 0.641 1.00 98.44 87 ILE A O 1
ATOM 718 N N . ALA A 1 88 ? -2.622 6.061 0.174 1.00 98.12 88 ALA A N 1
ATOM 719 C CA . ALA A 1 88 ? -2.347 5.774 -1.228 1.00 98.12 88 ALA A CA 1
ATOM 720 C C . ALA A 1 88 ? -1.743 6.987 -1.951 1.00 98.12 88 ALA A C 1
ATOM 722 O O . ALA A 1 88 ? -0.738 6.844 -2.643 1.00 98.12 88 ALA A O 1
ATOM 723 N N . LEU A 1 89 ? -2.283 8.193 -1.729 1.00 98.50 89 LEU A N 1
ATOM 724 C CA . LEU A 1 89 ? -1.696 9.428 -2.258 1.00 98.50 89 LEU A CA 1
ATOM 725 C C . LEU A 1 89 ? -0.267 9.660 -1.750 1.00 98.50 89 LEU A C 1
ATOM 727 O O . LEU A 1 89 ? 0.587 10.088 -2.523 1.00 98.50 89 LEU A O 1
ATOM 731 N N . LEU A 1 90 ? 0.007 9.346 -0.480 1.00 98.19 90 LEU A N 1
ATOM 732 C CA . LEU A 1 90 ? 1.348 9.435 0.106 1.00 98.19 90 LEU A CA 1
ATOM 733 C C . LEU A 1 90 ? 2.353 8.490 -0.574 1.00 98.19 90 LEU A C 1
ATOM 735 O O . LEU A 1 90 ? 3.540 8.804 -0.606 1.00 98.19 90 LEU A O 1
ATOM 739 N N . MET A 1 91 ? 1.892 7.371 -1.139 1.00 97.38 91 MET A N 1
ATOM 740 C CA . MET A 1 91 ? 2.737 6.398 -1.840 1.00 97.38 91 MET A CA 1
ATOM 741 C C . MET A 1 91 ? 2.972 6.745 -3.318 1.00 97.38 91 MET A C 1
ATOM 743 O O . MET A 1 91 ? 3.9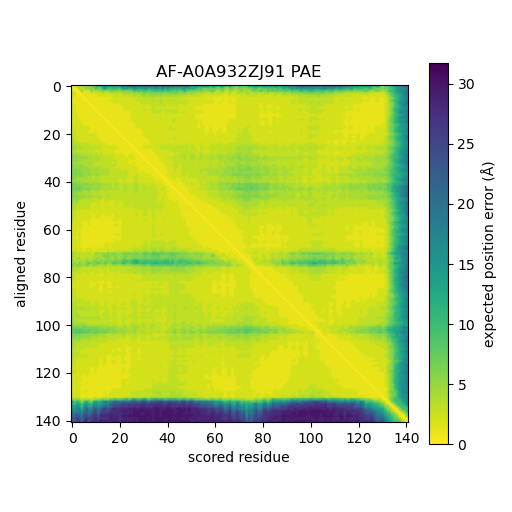46 6.289 -3.904 1.00 97.38 91 MET A O 1
ATOM 747 N N . ILE A 1 92 ? 2.151 7.594 -3.947 1.00 97.94 92 ILE A N 1
ATOM 748 C CA . ILE A 1 92 ? 2.329 7.963 -5.367 1.00 97.94 92 ILE A CA 1
ATOM 749 C C . ILE A 1 92 ? 3.734 8.514 -5.684 1.00 97.94 92 ILE A C 1
ATOM 751 O O . ILE A 1 92 ? 4.310 8.090 -6.692 1.00 97.94 92 ILE A O 1
ATOM 755 N N . PRO A 1 93 ? 4.337 9.406 -4.870 1.00 98.12 93 PRO A N 1
ATOM 756 C CA . PRO A 1 93 ? 5.669 9.931 -5.150 1.00 98.12 93 PRO A CA 1
ATOM 757 C C . PRO A 1 93 ? 6.744 8.851 -5.304 1.00 98.12 93 PRO A C 1
ATOM 759 O O . PRO A 1 93 ? 7.654 9.032 -6.111 1.00 98.12 93 PRO A O 1
ATOM 762 N N . THR A 1 94 ? 6.648 7.715 -4.599 1.00 96.62 94 THR A N 1
ATOM 763 C CA . THR A 1 94 ? 7.656 6.648 -4.719 1.00 96.62 94 THR A CA 1
ATOM 764 C C . THR A 1 94 ? 7.646 6.016 -6.108 1.00 96.62 94 THR A C 1
ATOM 766 O O . THR A 1 94 ? 8.711 5.712 -6.640 1.00 96.62 94 THR A O 1
ATOM 769 N N . ASN A 1 95 ? 6.473 5.907 -6.741 1.00 96.94 95 ASN A N 1
ATOM 770 C CA . ASN A 1 95 ? 6.340 5.391 -8.108 1.00 96.94 95 ASN A CA 1
ATOM 771 C C . ASN A 1 95 ? 6.957 6.357 -9.127 1.00 96.94 95 ASN A C 1
ATOM 773 O O . ASN A 1 95 ? 7.651 5.936 -10.051 1.00 96.94 95 ASN A O 1
ATOM 777 N N . VAL A 1 96 ? 6.747 7.662 -8.933 1.00 95.94 96 VAL A N 1
ATOM 778 C CA . VAL A 1 96 ? 7.324 8.706 -9.796 1.00 95.94 96 VAL A CA 1
ATOM 779 C C . VAL A 1 96 ? 8.848 8.736 -9.669 1.00 95.94 96 VAL A C 1
ATOM 781 O O . VAL A 1 96 ? 9.546 8.821 -10.677 1.00 95.94 96 VAL A O 1
ATOM 784 N N . ILE A 1 97 ? 9.373 8.615 -8.446 1.00 97.50 97 ILE A N 1
ATOM 785 C CA . ILE A 1 97 ? 10.818 8.523 -8.204 1.00 97.50 97 ILE A CA 1
ATOM 786 C C . ILE A 1 97 ? 11.391 7.278 -8.886 1.00 97.50 97 ILE A C 1
ATOM 788 O O . ILE A 1 97 ? 12.423 7.377 -9.544 1.00 97.50 97 ILE A O 1
ATOM 792 N N . MET A 1 98 ? 10.717 6.129 -8.783 1.00 94.56 98 MET A N 1
ATOM 793 C CA . MET A 1 98 ? 11.162 4.886 -9.418 1.00 94.56 98 MET A CA 1
ATOM 794 C C . MET A 1 98 ? 11.240 5.022 -10.945 1.00 94.56 98 MET A C 1
ATOM 796 O O . MET A 1 98 ? 12.236 4.619 -11.539 1.00 94.56 98 MET A O 1
ATOM 800 N N . TYR A 1 99 ? 10.250 5.667 -11.566 1.00 95.62 99 TYR A N 1
ATOM 801 C CA . TYR A 1 99 ? 10.284 6.018 -12.989 1.00 95.62 99 TYR A CA 1
ATOM 802 C C . TYR A 1 99 ? 11.436 6.968 -13.343 1.00 95.62 99 TYR A C 1
ATOM 804 O O . TYR A 1 99 ? 12.061 6.819 -14.385 1.00 95.62 99 TYR A O 1
ATOM 812 N N . ALA A 1 100 ? 11.753 7.937 -12.482 1.00 96.62 100 ALA A N 1
ATOM 813 C CA . ALA A 1 100 ? 12.835 8.883 -12.749 1.00 96.62 100 ALA A CA 1
ATOM 814 C C . ALA A 1 100 ? 14.227 8.226 -12.735 1.00 96.62 100 ALA A C 1
ATOM 816 O O . ALA A 1 100 ? 15.139 8.711 -13.404 1.00 96.62 100 ALA A O 1
ATOM 817 N N . VAL A 1 101 ? 14.402 7.143 -11.972 1.00 95.69 101 VAL A N 1
ATOM 818 C CA . VAL A 1 101 ? 15.702 6.471 -11.796 1.00 95.69 101 VAL A CA 1
ATOM 819 C C . VAL A 1 101 ? 15.826 5.152 -12.560 1.00 95.69 101 VAL A C 1
ATOM 821 O O . VAL A 1 101 ? 16.907 4.566 -12.577 1.00 95.69 101 VAL A O 1
ATOM 824 N N . GLN A 1 102 ? 14.754 4.674 -13.197 1.00 92.25 102 GLN A N 1
ATOM 825 C CA . GLN A 1 102 ? 14.759 3.454 -14.004 1.00 92.25 102 GLN A CA 1
ATOM 826 C C . GLN A 1 102 ? 14.144 3.705 -15.384 1.00 92.25 102 GLN A C 1
ATOM 828 O O . GLN A 1 102 ? 13.133 4.395 -15.482 1.00 92.25 102 GLN A O 1
ATOM 833 N N . PRO A 1 103 ? 14.679 3.101 -16.458 1.00 92.19 103 PRO A N 1
ATOM 834 C CA . PRO A 1 103 ? 14.171 3.297 -17.814 1.00 92.19 103 PRO A CA 1
ATOM 835 C C . PRO A 1 103 ? 12.898 2.467 -18.074 1.00 92.19 103 PRO A C 1
ATOM 837 O O . PRO A 1 103 ? 12.870 1.603 -18.946 1.00 92.19 103 PRO A O 1
ATOM 840 N N . MET A 1 104 ? 11.842 2.705 -17.294 1.00 91.69 104 MET A N 1
ATOM 841 C CA . MET A 1 104 ? 10.562 2.001 -17.394 1.00 91.69 104 MET A CA 1
ATOM 842 C C . MET A 1 104 ? 9.519 2.806 -18.184 1.00 91.69 104 MET A C 1
ATOM 844 O O . MET A 1 104 ? 9.560 4.037 -18.179 1.00 91.69 104 MET A O 1
ATOM 848 N N . PRO A 1 105 ? 8.549 2.154 -18.852 1.00 93.81 105 PRO A N 1
ATOM 849 C CA . PRO A 1 105 ? 7.465 2.863 -19.525 1.00 93.81 105 PRO A CA 1
ATOM 850 C C . PRO A 1 105 ? 6.586 3.619 -18.521 1.00 93.81 105 PRO A C 1
ATOM 852 O O . PRO A 1 105 ? 6.261 3.104 -17.453 1.00 93.81 105 PRO A O 1
ATOM 855 N N . MET A 1 106 ? 6.126 4.816 -18.899 1.00 93.44 106 MET A N 1
ATOM 856 C CA . MET A 1 106 ? 5.277 5.667 -18.049 1.00 93.44 106 MET A CA 1
ATOM 857 C C . MET A 1 106 ? 3.936 5.013 -17.668 1.00 93.44 106 MET A C 1
ATOM 859 O O . MET A 1 106 ? 3.322 5.394 -16.674 1.00 93.44 106 MET A O 1
ATOM 863 N N . SER A 1 107 ? 3.487 3.997 -18.408 1.00 93.38 107 SER A N 1
ATOM 864 C CA . SER A 1 107 ? 2.287 3.230 -18.067 1.00 93.38 107 SER A CA 1
ATOM 865 C C . SER A 1 107 ? 2.397 2.512 -16.716 1.00 93.38 107 SER A C 1
ATOM 867 O O . SER A 1 107 ? 1.403 2.457 -15.998 1.00 93.38 107 SER A O 1
ATOM 869 N N . LEU A 1 108 ? 3.579 2.014 -16.329 1.00 95.25 108 LEU A N 1
ATOM 870 C CA . LEU A 1 108 ? 3.777 1.292 -15.064 1.00 95.25 108 LEU A CA 1
ATOM 871 C C . LEU A 1 108 ? 3.487 2.143 -13.818 1.00 95.25 108 LEU A C 1
ATOM 873 O O . LEU A 1 108 ? 2.589 1.767 -13.063 1.00 95.25 108 LEU A O 1
ATOM 877 N N . PRO A 1 109 ? 4.158 3.291 -13.590 1.00 96.56 109 PRO A N 1
ATOM 878 C CA . PRO A 1 109 ? 3.889 4.108 -12.411 1.00 96.56 109 PRO A CA 1
ATOM 879 C C . PRO A 1 109 ? 2.445 4.624 -12.384 1.00 96.56 109 PRO A C 1
ATOM 881 O O . PRO A 1 109 ? 1.864 4.713 -11.307 1.00 96.56 109 PRO A O 1
ATOM 884 N N . ILE A 1 110 ? 1.835 4.902 -13.545 1.00 96.50 110 ILE A N 1
ATOM 885 C CA . ILE A 1 110 ? 0.420 5.294 -13.627 1.00 96.50 110 ILE A CA 1
ATOM 886 C C . ILE A 1 110 ? -0.480 4.159 -13.130 1.00 96.50 110 ILE A C 1
ATOM 888 O O . ILE A 1 110 ? -1.329 4.389 -12.268 1.00 96.50 110 ILE A O 1
ATOM 892 N N . ILE A 1 111 ? -0.291 2.938 -13.641 1.00 96.94 111 ILE A N 1
ATOM 893 C CA . ILE A 1 111 ? -1.106 1.784 -13.246 1.00 96.94 111 ILE A CA 1
ATOM 894 C C . ILE A 1 111 ? -0.900 1.464 -11.761 1.00 96.94 111 ILE A C 1
ATOM 896 O O . ILE A 1 111 ? -1.891 1.304 -11.051 1.00 96.94 111 ILE A O 1
ATOM 900 N N . TRP A 1 112 ? 0.342 1.449 -11.260 1.00 97.56 112 TRP A N 1
ATOM 901 C CA . TRP A 1 112 ? 0.617 1.240 -9.832 1.00 97.56 112 TRP A CA 1
ATOM 902 C C . TRP A 1 112 ? -0.039 2.300 -8.951 1.00 97.56 112 TRP A C 1
ATOM 904 O O . TRP A 1 112 ? -0.589 1.972 -7.907 1.00 97.56 112 TRP A O 1
ATOM 914 N N . SER A 1 113 ? -0.021 3.570 -9.359 1.00 98.19 113 SER A N 1
ATOM 915 C CA . SER A 1 113 ? -0.650 4.646 -8.591 1.00 98.19 113 SER A CA 1
ATOM 916 C C . SER A 1 113 ? -2.176 4.545 -8.581 1.00 98.19 113 SER A C 1
ATOM 918 O O . SER A 1 113 ? -2.786 4.694 -7.523 1.00 98.19 113 SER A O 1
ATOM 920 N N . LEU A 1 114 ? -2.806 4.264 -9.725 1.00 98.31 114 LEU A N 1
ATOM 921 C CA . LEU A 1 114 ? -4.262 4.095 -9.802 1.00 98.31 114 LEU A CA 1
ATOM 922 C C . LEU A 1 114 ? -4.729 2.854 -9.033 1.00 98.31 114 LEU A C 1
ATOM 924 O O . LEU A 1 114 ? -5.710 2.923 -8.289 1.00 98.31 114 LEU A O 1
ATOM 928 N N . TRP A 1 115 ? -4.005 1.742 -9.167 1.00 98.44 115 TRP A N 1
ATOM 929 C CA . TRP A 1 115 ? -4.280 0.527 -8.408 1.00 98.44 115 TRP A CA 1
ATOM 930 C C . TRP A 1 115 ? -4.045 0.731 -6.912 1.00 98.44 115 TRP A C 1
ATOM 932 O O . TRP A 1 115 ? -4.893 0.356 -6.110 1.00 98.44 115 TRP A O 1
ATOM 942 N N . GLY A 1 116 ? -2.962 1.409 -6.530 1.00 98.19 116 GLY A N 1
ATOM 943 C CA . GLY A 1 116 ? -2.653 1.726 -5.136 1.00 98.19 116 GLY A CA 1
ATOM 944 C C . GLY A 1 116 ? -3.729 2.581 -4.462 1.00 98.19 116 GLY A C 1
ATOM 945 O O . GLY A 1 116 ? -4.027 2.378 -3.287 1.00 98.19 116 GLY A O 1
ATOM 946 N N . ILE A 1 117 ? -4.381 3.494 -5.197 1.00 98.69 117 ILE A N 1
ATOM 947 C CA . ILE A 1 117 ? -5.555 4.233 -4.698 1.00 98.69 117 ILE A CA 1
ATOM 948 C C . ILE A 1 117 ? -6.717 3.283 -4.404 1.00 98.69 117 ILE A C 1
ATOM 950 O O . ILE A 1 117 ? -7.306 3.353 -3.321 1.00 98.69 117 ILE A O 1
ATOM 954 N N . LEU A 1 118 ? -7.046 2.402 -5.351 1.00 98.56 118 LEU A N 1
ATOM 955 C CA . LEU A 1 118 ? -8.109 1.412 -5.180 1.00 98.56 118 LEU A CA 1
ATOM 956 C C . LEU A 1 118 ? -7.813 0.491 -3.988 1.00 98.56 118 LEU A C 1
ATOM 958 O O . LEU A 1 118 ? -8.669 0.310 -3.119 1.00 98.56 118 LEU A O 1
ATOM 962 N N . GLU A 1 119 ? -6.595 -0.038 -3.917 1.00 98.50 119 GLU A N 1
ATOM 963 C CA . GLU A 1 119 ? -6.125 -0.894 -2.833 1.00 98.50 119 GLU A CA 1
ATOM 964 C C . GLU A 1 119 ? -6.203 -0.188 -1.481 1.00 98.50 119 GLU A C 1
ATOM 966 O O . GLU A 1 119 ? -6.805 -0.724 -0.549 1.00 98.50 119 GLU A O 1
ATOM 971 N N . GLY A 1 120 ? -5.668 1.031 -1.377 1.00 98.56 120 GLY A N 1
ATOM 972 C CA . GLY A 1 120 ? -5.696 1.811 -0.144 1.00 98.56 120 GLY A CA 1
ATOM 973 C C . GLY A 1 120 ? -7.122 2.032 0.356 1.00 98.56 120 GLY A C 1
ATOM 974 O O . GLY A 1 120 ? -7.399 1.836 1.540 1.00 98.56 120 GLY A O 1
ATOM 975 N N . VAL A 1 121 ? -8.055 2.368 -0.540 1.00 98.69 121 VAL A N 1
ATOM 976 C CA . VAL A 1 121 ? -9.479 2.539 -0.207 1.00 98.69 121 VAL A CA 1
ATOM 977 C C . VAL A 1 121 ? -10.102 1.240 0.311 1.00 98.69 121 VAL A C 1
ATOM 979 O O . VAL A 1 121 ? -10.776 1.262 1.346 1.00 98.69 121 VAL A O 1
ATOM 982 N N . ILE A 1 122 ? -9.867 0.109 -0.361 1.00 98.69 122 ILE A N 1
ATOM 983 C CA . ILE A 1 122 ? -10.408 -1.199 0.045 1.00 98.69 122 ILE A CA 1
ATOM 984 C C . ILE A 1 122 ? -9.806 -1.634 1.388 1.00 98.69 122 ILE A C 1
ATOM 986 O O . ILE A 1 122 ? -10.547 -1.975 2.315 1.00 98.69 122 ILE A O 1
ATOM 990 N N . ALA A 1 123 ? -8.482 -1.573 1.527 1.00 98.69 123 ALA A N 1
ATOM 991 C CA . ALA A 1 123 ? -7.766 -1.920 2.751 1.00 98.69 123 ALA A CA 1
ATOM 992 C C . ALA A 1 123 ? -8.208 -1.039 3.928 1.00 98.69 123 ALA A C 1
ATOM 994 O O . ALA A 1 123 ? -8.481 -1.544 5.018 1.00 98.69 123 ALA A O 1
ATOM 995 N N . GLY A 1 124 ? -8.362 0.267 3.700 1.00 98.31 124 GLY A N 1
ATOM 996 C CA . GLY A 1 124 ? -8.871 1.220 4.683 1.00 98.31 124 GLY A CA 1
ATOM 997 C C . GLY A 1 124 ? -10.306 0.913 5.119 1.00 98.31 124 GLY A C 1
ATOM 998 O O . GLY A 1 124 ? -10.607 0.913 6.316 1.00 98.31 124 GLY A O 1
ATOM 999 N N . ALA A 1 125 ? -11.193 0.587 4.176 1.00 98.31 125 ALA A N 1
ATOM 1000 C CA . ALA A 1 125 ? -12.568 0.197 4.481 1.00 98.31 125 ALA A CA 1
ATOM 1001 C C . ALA A 1 125 ? -12.632 -1.088 5.328 1.00 98.31 125 ALA A C 1
ATOM 1003 O O . ALA A 1 125 ? -13.370 -1.148 6.319 1.00 98.31 125 ALA A O 1
ATOM 1004 N N . VAL A 1 126 ? -11.834 -2.099 4.967 1.00 98.19 126 VAL A N 1
ATOM 1005 C CA . VAL A 1 126 ? -11.717 -3.362 5.715 1.00 98.19 126 VAL A CA 1
ATOM 1006 C C . VAL A 1 126 ? -11.173 -3.107 7.117 1.00 98.19 126 VAL A C 1
ATOM 1008 O O . VAL A 1 126 ? -11.772 -3.566 8.092 1.00 98.19 126 VAL A O 1
ATOM 1011 N N . LEU A 1 127 ? -10.109 -2.314 7.236 1.00 98.00 127 LEU A N 1
ATOM 1012 C CA . LEU A 1 127 ? -9.519 -1.917 8.511 1.00 98.00 127 LEU A CA 1
ATOM 1013 C C . LEU A 1 127 ? -10.555 -1.283 9.444 1.00 98.00 127 LEU A C 1
ATOM 1015 O O . LEU A 1 127 ? -10.746 -1.762 10.561 1.00 98.00 127 LEU A O 1
ATOM 1019 N N . ALA A 1 128 ? -11.275 -0.257 8.985 1.00 96.62 128 ALA A N 1
ATOM 1020 C CA . ALA A 1 128 ? -12.285 0.409 9.806 1.00 96.62 128 ALA A CA 1
ATOM 1021 C C . ALA A 1 128 ? -13.402 -0.551 10.248 1.00 96.62 128 ALA A C 1
ATOM 1023 O O . ALA A 1 128 ? -13.850 -0.494 11.395 1.00 96.62 128 ALA A O 1
ATOM 1024 N N . LYS A 1 129 ? -13.826 -1.473 9.373 1.00 95.75 129 LYS A N 1
ATOM 1025 C CA . LYS A 1 129 ? -14.858 -2.473 9.687 1.00 95.75 129 LYS A CA 1
ATOM 1026 C C . LYS A 1 129 ? -14.393 -3.487 10.737 1.00 95.75 129 LYS A C 1
ATOM 1028 O O . LYS A 1 129 ? -15.155 -3.802 11.648 1.00 95.75 129 LYS A O 1
ATOM 1033 N N . VAL A 1 130 ? -13.168 -3.997 10.619 1.00 95.69 130 VAL A N 1
ATOM 1034 C CA . VAL A 1 130 ? -12.611 -5.015 11.532 1.00 95.69 130 VAL A CA 1
ATOM 1035 C C . VAL A 1 130 ? -12.238 -4.394 12.883 1.00 95.69 130 VAL A C 1
ATOM 1037 O O . VAL A 1 130 ? -12.512 -4.968 13.947 1.00 95.69 130 VAL A O 1
ATOM 1040 N N . TYR A 1 131 ? -11.656 -3.193 12.854 1.00 94.62 131 TYR A N 1
ATOM 1041 C CA . TYR A 1 131 ? -11.207 -2.494 14.053 1.00 94.62 131 TYR A CA 1
ATOM 1042 C C . TYR A 1 131 ? -12.372 -1.960 14.897 1.00 94.62 131 TYR A C 1
ATOM 1044 O O . TYR A 1 131 ? -12.276 -1.962 16.131 1.00 94.62 131 TYR A O 1
ATOM 1052 N N . ARG A 1 132 ? -13.492 -1.561 14.270 1.00 86.94 132 ARG A N 1
ATOM 1053 C CA . ARG A 1 132 ? -14.682 -1.070 14.983 1.00 86.94 132 ARG A CA 1
ATOM 1054 C C . ARG A 1 132 ? -15.167 -2.094 16.006 1.00 86.94 132 ARG A C 1
ATOM 1056 O O . ARG A 1 132 ? -15.338 -3.275 15.712 1.00 86.94 132 ARG A O 1
ATOM 1063 N N . LYS A 1 133 ? -15.417 -1.635 17.235 1.00 68.88 133 LYS A N 1
ATOM 1064 C CA . LYS A 1 133 ? -16.050 -2.444 18.283 1.00 68.88 133 LYS A CA 1
ATOM 1065 C C . LYS A 1 133 ? -17.447 -2.824 17.783 1.00 68.88 133 LYS A C 1
ATOM 1067 O O . LYS A 1 133 ? -18.216 -1.927 17.457 1.00 68.88 133 LYS A O 1
ATOM 1072 N N . SER A 1 134 ? -17.778 -4.119 17.707 1.00 54.44 134 SER A N 1
ATOM 1073 C CA . SER A 1 134 ? -19.184 -4.495 17.549 1.00 54.44 134 SER A CA 1
ATOM 1074 C C . SER A 1 134 ? -19.906 -3.900 18.747 1.00 54.44 134 SER A C 1
ATOM 1076 O O . SER A 1 134 ? -19.536 -4.193 19.888 1.00 54.44 134 SER A O 1
ATOM 1078 N N . GLU A 1 135 ? -20.875 -3.028 18.505 1.00 49.81 135 GLU A N 1
ATOM 1079 C CA . GLU A 1 135 ? -21.888 -2.760 19.509 1.00 49.81 135 GLU A CA 1
ATOM 1080 C C . GLU A 1 135 ? -22.477 -4.134 19.830 1.00 49.81 135 GLU A C 1
ATOM 1082 O O . GLU A 1 135 ? -23.100 -4.776 18.987 1.00 49.81 135 GLU A O 1
ATOM 1087 N N . SER A 1 136 ? -22.142 -4.668 21.008 1.00 41.25 136 SER A N 1
ATOM 1088 C CA . SER A 1 136 ? -22.960 -5.703 21.616 1.00 41.25 136 SER A CA 1
ATOM 1089 C C . SER A 1 136 ? -24.371 -5.153 21.557 1.00 41.25 136 SER A C 1
ATOM 1091 O O . SER A 1 136 ? -24.579 -4.054 22.068 1.00 41.25 136 SER A O 1
ATOM 1093 N N . CYS A 1 137 ? -25.268 -5.858 20.869 1.00 41.94 137 CYS A N 1
ATOM 1094 C CA . CYS A 1 137 ? -26.698 -5.600 20.873 1.00 41.94 137 CYS A CA 1
ATOM 1095 C C . CYS A 1 137 ? -27.102 -5.255 22.313 1.00 41.94 137 CYS A C 1
ATOM 1097 O O . CYS A 1 137 ? -27.155 -6.132 23.173 1.00 41.94 137 CYS A O 1
ATOM 1099 N N . CYS A 1 138 ? -27.242 -3.960 22.608 1.00 41.72 138 CYS A N 1
ATOM 1100 C CA . CYS A 1 138 ? -27.868 -3.523 23.837 1.00 41.72 138 CYS A CA 1
ATOM 1101 C C . CYS A 1 138 ? -29.333 -3.847 23.616 1.00 41.7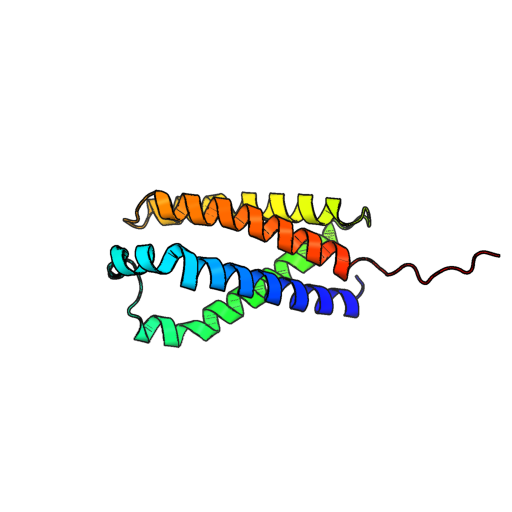2 138 CYS A C 1
ATOM 1103 O O . CYS A 1 138 ? -29.945 -3.308 22.692 1.00 41.72 138 CYS A O 1
ATOM 1105 N N . CYS A 1 139 ? -29.828 -4.785 24.420 1.00 47.72 139 CYS A N 1
ATOM 1106 C CA . CYS A 1 139 ? -31.232 -5.116 24.557 1.00 47.72 139 CYS A CA 1
ATOM 1107 C C . CYS A 1 139 ? -32.077 -3.846 24.431 1.00 47.72 139 CYS A C 1
ATOM 1109 O O . CYS A 1 139 ? -31.901 -2.900 25.199 1.00 47.72 139 CYS A O 1
ATOM 1111 N N . SER A 1 140 ? -32.972 -3.825 23.448 1.00 44.19 140 SER A N 1
ATOM 1112 C CA . SER A 1 140 ? -34.101 -2.908 23.480 1.00 44.19 140 SER A CA 1
ATOM 1113 C C . SER A 1 140 ? -35.013 -3.388 24.607 1.00 44.19 140 SER A C 1
ATOM 1115 O O . SER A 1 140 ? -35.511 -4.514 24.551 1.00 44.19 140 SER A O 1
ATOM 1117 N N . CYS A 1 141 ? -35.090 -2.573 25.659 1.00 41.59 141 CYS A N 1
ATOM 1118 C CA . CYS A 1 141 ? -36.083 -2.659 26.724 1.00 41.59 141 CYS A CA 1
ATOM 1119 C C . CYS A 1 141 ? -37.507 -2.575 26.169 1.00 41.59 141 CYS A C 1
ATOM 1121 O O . CYS A 1 141 ? -37.690 -1.888 25.137 1.00 41.59 141 CYS A O 1
#

Nearest PDB structures (foldseek):
  6m20-assembly3_C  TM=3.372E-01  e=3.832E+00  Plasmodium falciparum
  8fmv-assembly1_C  TM=2.370E-01  e=5.514E+00  Bacillus subtilis subsp. subtilis str. 168

pLDDT: mean 92.82, std 12.31, range [41.25, 98.69]

Foldseek 3Di:
DPPVLLVVLLVQLLVLLVVLCCCVDVPVCVVVCVVVVVQDDPPVVVVVCVVVVSVVSSVVSNVLSVVLVVVDPLPALVSLLVSLQVVLVVCLVVLVVVVVVTVGDPVVSVSSSVSSNVSSNVSSSSSRVSNHDPPPPPDDD

Secondary structure (DSSP, 8-state):
--HHHHHHHHHHHHHHHHHHHHIIIIIISHHHHHHTGGGSPPHHHHHHHHHHHHHHHHHHHHHHHHHHHHS-----HHHHHHHHHHHHHHHHHHHHHHHHHS---THHHHHHHHHHHHHHHHHHHHHHHHHSPP-------

Sequence (141 aa):
MNGKRFWLSVVAVFVVIHLLEYVLHQILLMDVYMATAHLWRPEADMAKNLPMIFAAQIFLSFMFCFIFTKGYENRGVSEGIRYGFLIALLMIPTNVIMYAVQPMPMSLPIIWSLWGILEGVIAGAVLAKVYRKSESCCCSC

Mean predicted aligned error: 4.56 Å

Solvent-accessible surface area (backbone atoms only — not comparable to full-atom values): 7683 Å² total; per-residue (Å²): 133,60,67,70,38,49,53,53,21,24,54,54,28,28,52,50,48,53,53,50,49,44,46,45,55,69,62,74,36,35,70,59,47,63,78,43,46,90,81,52,74,57,66,78,56,47,61,74,43,43,66,56,54,53,51,49,47,48,50,48,22,43,50,56,49,53,57,48,64,77,72,66,79,83,79,46,43,66,54,16,29,54,51,15,38,54,53,24,60,68,49,37,59,59,38,54,51,50,48,75,78,38,103,59,66,72,65,55,43,52,49,52,41,57,48,38,34,54,47,21,27,52,36,17,29,50,32,30,59,53,50,47,75,75,76,69,82,73,78,84,127